Protein AF-A0A1V5GC00-F1 (afdb_monomer_lite)

Sequence (105 aa):
MQSMTAKNFFLTICFLGGTMLAAYGGWNYIWGRINFGNETLKAERLKAKGYTEYDSKELLQKIKKEKTNALIMFAAGTLLIYFVIAQISRSRNALKTYQIKNTTT

Structure (mmCIF, N/CA/C/O backbone):
data_AF-A0A1V5GC00-F1
#
_entry.id   AF-A0A1V5GC00-F1
#
loop_
_atom_site.group_PDB
_atom_site.id
_atom_site.type_symbol
_atom_site.label_atom_id
_atom_site.label_alt_id
_atom_site.label_comp_id
_atom_site.label_asym_id
_atom_site.label_entity_id
_atom_site.label_seq_id
_atom_site.pdbx_PDB_ins_code
_atom_site.Cartn_x
_atom_site.Cartn_y
_atom_site.Cartn_z
_atom_site.occupancy
_atom_site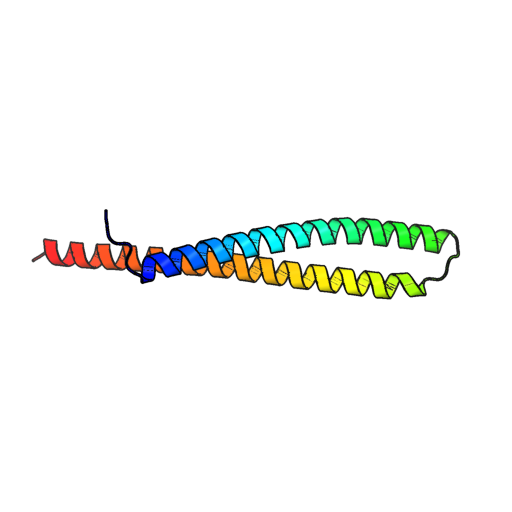.B_iso_or_equiv
_atom_site.auth_seq_id
_atom_site.auth_comp_id
_atom_site.auth_asym_id
_atom_site.auth_atom_id
_atom_site.pdbx_PDB_model_num
ATOM 1 N N . MET A 1 1 ? -7.934 13.381 31.122 1.00 43.34 1 MET A N 1
ATOM 2 C CA . MET A 1 1 ? -7.431 12.699 29.908 1.00 43.34 1 MET A CA 1
ATOM 3 C C . MET A 1 1 ? -8.244 11.426 29.729 1.00 43.34 1 MET A C 1
ATOM 5 O O . MET A 1 1 ? -8.191 10.575 30.607 1.00 43.34 1 MET A O 1
ATOM 9 N N . GLN A 1 2 ? -9.079 11.331 28.689 1.00 49.53 2 GLN A N 1
ATOM 10 C CA . GLN A 1 2 ? -9.816 10.094 28.410 1.00 49.53 2 GLN A CA 1
ATOM 11 C C . GLN A 1 2 ? -8.796 9.004 28.078 1.00 49.53 2 GLN A C 1
ATOM 13 O O . GLN A 1 2 ? -8.032 9.149 27.127 1.00 49.53 2 GLN A O 1
ATOM 18 N N . SER A 1 3 ? -8.751 7.954 28.897 1.00 51.72 3 SER A N 1
ATOM 19 C CA . SER A 1 3 ? -7.933 6.770 28.647 1.00 51.72 3 SER A CA 1
ATOM 20 C C . SER A 1 3 ? -8.275 6.230 27.259 1.00 51.72 3 SER A C 1
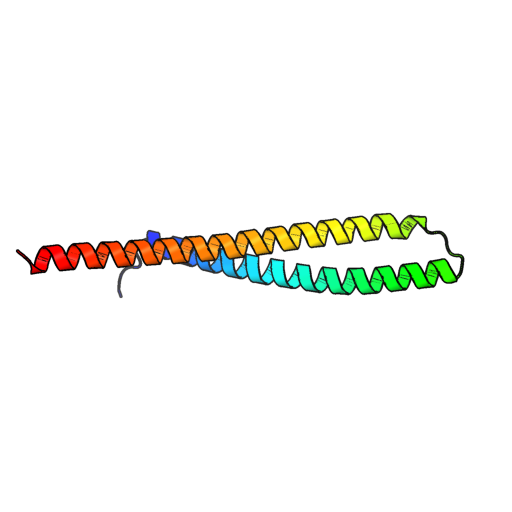ATOM 22 O O . SER A 1 3 ? -9.391 5.755 27.028 1.00 51.72 3 SER A O 1
ATOM 24 N N . MET A 1 4 ? -7.345 6.357 26.305 1.00 57.50 4 MET A N 1
ATOM 25 C CA . MET A 1 4 ? -7.451 5.632 25.046 1.00 57.50 4 MET A CA 1
ATOM 26 C C . MET A 1 4 ? -7.445 4.149 25.398 1.00 57.50 4 MET A C 1
ATOM 28 O O . MET A 1 4 ? -6.425 3.594 25.797 1.00 57.50 4 MET A O 1
ATOM 32 N N . THR A 1 5 ? -8.598 3.502 25.260 1.00 74.50 5 THR A N 1
ATOM 33 C CA . THR A 1 5 ? -8.711 2.052 25.400 1.00 74.50 5 THR A CA 1
ATOM 34 C C . THR A 1 5 ? -7.718 1.408 24.429 1.00 74.50 5 THR A C 1
ATOM 36 O O . THR A 1 5 ? -7.612 1.876 23.295 1.00 74.50 5 THR A O 1
ATOM 39 N N . ALA A 1 6 ? -7.011 0.341 24.820 1.00 78.75 6 ALA A N 1
ATOM 40 C CA . ALA A 1 6 ? -5.979 -0.299 23.985 1.00 78.75 6 ALA A CA 1
ATOM 41 C C . ALA A 1 6 ? -6.445 -0.556 22.534 1.00 78.75 6 ALA A C 1
ATOM 43 O O . ALA A 1 6 ? -5.699 -0.362 21.580 1.00 78.75 6 ALA A O 1
ATOM 44 N N . LYS A 1 7 ? -7.732 -0.877 22.351 1.00 78.31 7 LYS A N 1
ATOM 45 C CA . LYS A 1 7 ? -8.395 -1.008 21.046 1.00 78.31 7 LYS A CA 1
ATOM 46 C C . LYS A 1 7 ? -8.284 0.243 20.152 1.00 78.31 7 LYS A C 1
ATOM 48 O O . LYS A 1 7 ? -8.033 0.109 18.959 1.00 78.31 7 LYS A O 1
ATOM 53 N N . ASN A 1 8 ? -8.458 1.443 20.706 1.00 77.44 8 ASN A N 1
ATOM 54 C CA . ASN A 1 8 ? -8.355 2.710 19.972 1.00 77.44 8 ASN A CA 1
ATOM 55 C C . ASN A 1 8 ? -6.907 3.020 19.583 1.00 77.44 8 ASN A C 1
ATOM 57 O O . ASN A 1 8 ? -6.666 3.553 18.501 1.00 77.44 8 ASN A O 1
ATOM 61 N N .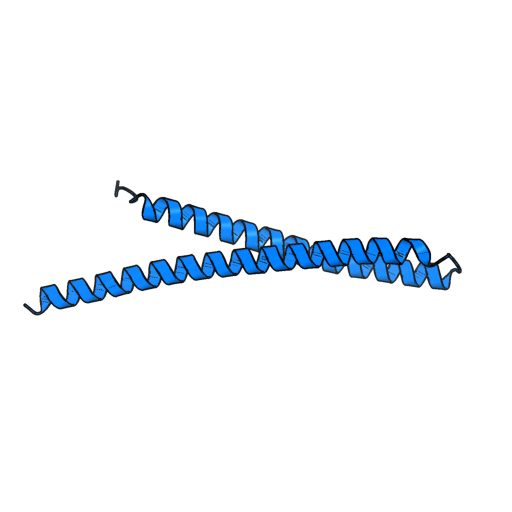 PHE A 1 9 ? -5.946 2.634 20.425 1.00 84.12 9 PHE A N 1
ATOM 62 C CA . PHE A 1 9 ? -4.526 2.733 20.103 1.00 84.12 9 PHE A CA 1
ATOM 63 C C . PHE A 1 9 ? -4.163 1.822 18.919 1.00 84.12 9 PHE A C 1
ATOM 65 O O . PHE A 1 9 ? -3.616 2.299 17.926 1.00 84.12 9 PHE A O 1
ATOM 72 N N . PHE A 1 10 ? -4.578 0.548 18.950 1.00 85.38 10 PHE A N 1
ATOM 73 C CA . PHE A 1 10 ? -4.366 -0.378 17.829 1.00 85.38 10 PHE A CA 1
ATOM 74 C C . PHE A 1 10 ? -5.050 0.087 16.537 1.00 85.38 10 PHE A C 1
ATOM 76 O O . PHE A 1 10 ? -4.425 0.068 15.482 1.00 85.38 10 PHE A O 1
ATOM 83 N N . LEU A 1 11 ? -6.298 0.566 16.605 1.00 86.25 11 LEU A N 1
ATOM 84 C CA . LEU A 1 11 ? -7.002 1.126 15.442 1.00 86.25 11 LEU A CA 1
ATOM 85 C C . LEU A 1 11 ? -6.263 2.326 14.839 1.00 86.25 11 LEU A C 1
ATOM 87 O O . LEU A 1 11 ? -6.194 2.444 13.617 1.00 86.25 11 LEU A O 1
ATOM 91 N N . THR A 1 12 ? -5.688 3.189 15.679 1.00 85.62 12 THR A N 1
ATOM 92 C CA . THR A 1 12 ? -4.913 4.355 15.232 1.00 85.62 12 THR A CA 1
ATOM 93 C C . THR A 1 12 ? -3.623 3.931 14.531 1.00 85.62 12 THR A C 1
ATOM 95 O O . THR A 1 12 ? -3.317 4.448 13.459 1.00 85.62 12 THR A O 1
ATOM 98 N N . ILE A 1 13 ? -2.905 2.943 15.077 1.00 88.75 13 ILE A N 1
ATOM 99 C CA . ILE A 1 13 ? -1.709 2.373 14.437 1.00 88.75 13 ILE A CA 1
ATOM 100 C C . ILE A 1 13 ? -2.070 1.715 13.105 1.00 88.75 13 ILE A C 1
ATOM 102 O O . ILE A 1 13 ? -1.386 1.944 12.114 1.00 88.75 13 ILE A O 1
ATOM 106 N N . CYS A 1 14 ? -3.155 0.941 13.049 1.00 88.12 14 CYS A N 1
ATOM 107 C CA . CYS A 1 14 ? -3.630 0.345 11.803 1.00 88.12 14 CYS A CA 1
ATOM 108 C C . CYS A 1 14 ? -3.973 1.421 10.767 1.00 88.12 14 CYS A C 1
ATOM 110 O O . CYS A 1 14 ? -3.566 1.312 9.616 1.00 88.12 14 CYS A O 1
ATOM 112 N N . PHE A 1 15 ? -4.664 2.490 11.164 1.00 87.56 15 PHE A N 1
ATOM 113 C CA . PHE A 1 15 ? -4.979 3.590 10.256 1.00 87.56 15 PHE A CA 1
ATOM 114 C C . PHE A 1 15 ? -3.716 4.258 9.703 1.00 87.56 15 PHE A C 1
ATOM 116 O O . PHE A 1 15 ? -3.600 4.420 8.491 1.00 87.56 15 PHE A O 1
ATOM 123 N N . LEU A 1 16 ? -2.755 4.584 10.575 1.00 90.06 16 LEU A N 1
ATOM 124 C CA . LEU A 1 16 ? -1.467 5.171 10.195 1.00 90.06 16 LEU A CA 1
ATOM 125 C C . LEU A 1 16 ? -0.646 4.238 9.297 1.00 90.06 16 LEU A C 1
ATOM 127 O O . LEU A 1 16 ? -0.103 4.667 8.284 1.00 90.06 16 LEU A O 1
ATOM 131 N N . GLY A 1 17 ? -0.586 2.948 9.625 1.00 89.12 17 GLY A N 1
ATOM 132 C CA . GLY A 1 17 ? 0.090 1.951 8.800 1.00 89.12 17 GLY A CA 1
ATOM 133 C C . GLY A 1 17 ? -0.558 1.820 7.422 1.00 89.12 17 GLY A C 1
ATOM 134 O O . GLY A 1 17 ? 0.140 1.771 6.413 1.00 89.12 17 GLY A O 1
ATOM 135 N N . GLY A 1 18 ? -1.893 1.839 7.363 1.00 90.50 18 GLY A N 1
ATOM 136 C CA . GLY A 1 18 ? -2.656 1.816 6.118 1.00 90.50 18 GLY A CA 1
ATOM 137 C C . GLY A 1 18 ? -2.416 3.052 5.248 1.00 90.50 18 GLY A C 1
ATOM 138 O O . GLY A 1 18 ? -2.174 2.910 4.049 1.00 90.50 18 GLY A O 1
ATOM 139 N N . THR A 1 19 ? -2.421 4.257 5.831 1.00 90.00 19 THR A N 1
ATOM 140 C CA . THR A 1 19 ? -2.137 5.505 5.098 1.00 90.00 19 THR A CA 1
ATOM 141 C C . THR A 1 19 ? -0.700 5.568 4.606 1.00 90.00 19 THR A C 1
ATOM 143 O O . THR A 1 19 ? -0.488 5.953 3.458 1.00 90.00 19 THR A O 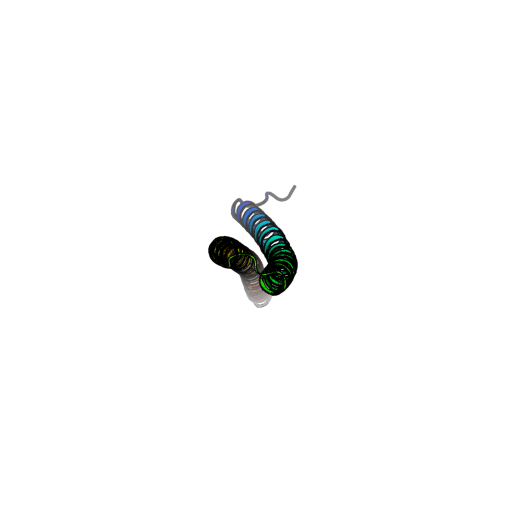1
ATOM 146 N N . MET A 1 20 ? 0.277 5.129 5.405 1.00 92.38 20 MET A N 1
ATOM 147 C CA . MET A 1 20 ? 1.672 5.041 4.965 1.00 92.38 20 MET A CA 1
ATOM 148 C C . MET A 1 20 ? 1.849 4.024 3.833 1.00 92.38 20 MET A C 1
ATOM 150 O O . MET A 1 20 ? 2.494 4.350 2.837 1.00 92.38 20 MET A O 1
ATOM 154 N N . LEU A 1 21 ? 1.239 2.833 3.925 1.00 89.81 21 LEU A N 1
ATOM 155 C CA . LEU A 1 21 ? 1.281 1.837 2.843 1.00 89.81 21 LEU A CA 1
ATOM 156 C C . LEU A 1 21 ? 0.636 2.365 1.559 1.00 89.81 21 LEU A C 1
ATOM 158 O O . LEU A 1 21 ? 1.189 2.186 0.475 1.00 89.81 21 LEU A O 1
ATOM 162 N N . ALA A 1 22 ? -0.522 3.019 1.676 1.00 91.19 22 ALA A N 1
ATOM 163 C CA . ALA A 1 22 ? -1.222 3.593 0.538 1.00 91.19 22 ALA A CA 1
ATOM 164 C C . ALA A 1 22 ? -0.399 4.721 -0.100 1.00 91.19 22 ALA A C 1
ATOM 166 O O . ALA A 1 22 ? -0.181 4.716 -1.307 1.00 91.19 22 ALA A O 1
ATOM 167 N N . ALA A 1 23 ? 0.131 5.655 0.690 1.00 89.00 23 ALA A N 1
ATOM 168 C CA . ALA A 1 23 ? 0.957 6.741 0.171 1.00 89.00 23 ALA A CA 1
ATOM 169 C C . ALA A 1 23 ? 2.230 6.211 -0.508 1.00 89.00 23 ALA A C 1
ATOM 171 O O . ALA A 1 23 ? 2.526 6.581 -1.644 1.00 89.00 23 ALA A O 1
ATOM 172 N N . TYR A 1 24 ? 2.945 5.292 0.147 1.00 89.88 24 TYR A N 1
ATOM 173 C CA . TYR A 1 24 ? 4.180 4.716 -0.377 1.00 89.88 24 TYR A CA 1
ATOM 174 C C . TYR A 1 24 ? 3.937 3.857 -1.624 1.00 89.88 24 TYR A C 1
ATOM 176 O O . TYR A 1 24 ? 4.622 4.017 -2.634 1.00 89.88 24 TYR A O 1
ATOM 184 N N . GLY A 1 25 ? 2.938 2.972 -1.593 1.00 87.81 25 GLY A N 1
ATOM 185 C CA . GLY A 1 25 ? 2.565 2.145 -2.740 1.00 87.81 25 GLY A CA 1
ATOM 186 C C . GLY A 1 25 ? 2.089 2.985 -3.926 1.00 87.81 25 GLY A C 1
ATOM 187 O O . GLY A 1 25 ? 2.521 2.765 -5.056 1.00 87.81 25 GLY A O 1
ATOM 188 N N . GLY A 1 26 ? 1.265 4.005 -3.673 1.00 87.06 26 GLY A N 1
ATOM 189 C CA . GLY A 1 26 ? 0.770 4.920 -4.701 1.00 87.06 26 GLY A CA 1
ATOM 190 C C . GLY A 1 26 ? 1.888 5.739 -5.348 1.00 87.06 26 GLY A C 1
ATOM 191 O O . GLY A 1 26 ? 1.966 5.809 -6.577 1.00 87.06 26 GLY A O 1
ATOM 192 N N . TRP A 1 27 ? 2.792 6.298 -4.539 1.00 88.69 27 TRP A N 1
ATOM 193 C CA . TRP A 1 27 ? 3.949 7.048 -5.029 1.00 88.69 27 TRP A CA 1
ATOM 194 C C . TRP A 1 27 ? 4.855 6.184 -5.911 1.00 88.69 27 TRP A C 1
ATOM 196 O O . TRP A 1 27 ? 5.130 6.545 -7.056 1.00 88.69 27 TRP A O 1
ATOM 206 N N . ASN A 1 28 ? 5.250 5.002 -5.427 1.00 86.69 28 ASN A N 1
ATOM 207 C CA . ASN A 1 28 ? 6.108 4.089 -6.186 1.00 86.69 28 ASN A CA 1
ATOM 208 C C . ASN A 1 28 ? 5.428 3.556 -7.450 1.00 86.69 28 ASN A C 1
ATOM 210 O O . ASN A 1 28 ? 6.087 3.364 -8.470 1.00 86.69 28 ASN A O 1
ATOM 214 N N . TYR A 1 29 ? 4.107 3.369 -7.431 1.00 85.25 29 TYR A N 1
ATOM 215 C CA . TYR A 1 29 ? 3.359 2.977 -8.621 1.00 85.25 29 TYR A CA 1
ATOM 216 C C . TYR A 1 29 ? 3.393 4.062 -9.708 1.00 85.25 29 TYR A C 1
ATOM 218 O O . TYR A 1 29 ? 3.604 3.755 -10.884 1.00 85.25 29 TYR A O 1
ATOM 226 N N . ILE A 1 30 ? 3.198 5.333 -9.333 1.00 86.00 30 ILE A N 1
ATOM 227 C CA . ILE A 1 30 ? 3.264 6.469 -10.265 1.00 86.00 30 ILE A CA 1
ATOM 228 C C . ILE A 1 30 ? 4.686 6.628 -10.799 1.00 86.00 30 ILE A C 1
ATOM 230 O O . ILE A 1 30 ? 4.876 6.700 -12.014 1.00 86.00 30 ILE A O 1
ATOM 234 N N . TRP A 1 31 ? 5.676 6.618 -9.909 1.00 82.31 31 TRP A N 1
ATOM 235 C CA . TRP A 1 31 ? 7.080 6.770 -10.272 1.00 82.31 31 TRP A CA 1
ATOM 236 C C . TRP A 1 31 ? 7.562 5.634 -11.185 1.00 82.31 31 TRP A C 1
ATOM 238 O O . TRP A 1 31 ? 8.136 5.884 -12.245 1.00 82.31 31 TRP A O 1
ATOM 248 N N . GLY A 1 32 ? 7.206 4.388 -10.862 1.00 78.12 32 GLY A N 1
ATOM 249 C CA . GLY A 1 32 ? 7.470 3.226 -11.707 1.00 78.12 32 GLY A CA 1
ATOM 250 C C . GLY A 1 32 ? 6.800 3.319 -13.081 1.00 78.12 32 GLY A C 1
ATOM 251 O O . GLY A 1 32 ? 7.375 2.879 -14.073 1.00 78.12 32 GLY A O 1
ATOM 252 N N . ARG A 1 33 ? 5.618 3.946 -13.189 1.00 78.12 33 ARG A N 1
ATOM 253 C CA . ARG A 1 33 ? 4.965 4.203 -14.486 1.00 78.12 33 ARG A CA 1
ATOM 254 C C . ARG A 1 33 ? 5.742 5.202 -15.343 1.00 78.12 33 ARG A C 1
ATOM 256 O O . ARG A 1 33 ? 5.877 4.976 -16.543 1.00 78.12 33 ARG A O 1
ATOM 263 N N . ILE A 1 34 ? 6.225 6.285 -14.735 1.00 80.62 34 ILE A N 1
ATOM 264 C CA . ILE A 1 34 ? 6.998 7.330 -15.421 1.00 80.62 34 ILE A CA 1
ATOM 265 C C . ILE A 1 34 ? 8.321 6.747 -15.924 1.00 80.62 34 ILE A C 1
ATOM 267 O O . ILE A 1 34 ? 8.658 6.898 -17.097 1.00 80.62 34 ILE A O 1
ATOM 271 N N . ASN A 1 35 ? 9.029 6.003 -15.071 1.00 77.94 35 ASN A N 1
ATOM 272 C CA . ASN A 1 35 ? 10.287 5.368 -15.453 1.00 77.94 35 ASN A CA 1
ATOM 273 C C . ASN A 1 35 ? 10.095 4.292 -16.517 1.00 77.94 35 ASN A C 1
ATOM 275 O O . ASN A 1 35 ? 10.859 4.261 -17.473 1.00 77.94 35 ASN A O 1
ATOM 279 N N . PHE A 1 36 ? 9.047 3.468 -16.424 1.00 75.06 36 PHE A N 1
ATOM 280 C CA . PHE A 1 36 ? 8.735 2.497 -17.474 1.00 75.06 36 PHE A CA 1
ATOM 281 C C . PHE A 1 36 ? 8.502 3.179 -18.833 1.00 75.06 36 PHE A C 1
ATOM 283 O O . PHE A 1 36 ? 8.999 2.703 -19.850 1.00 75.06 36 PHE A O 1
ATOM 290 N N . GLY A 1 37 ? 7.793 4.313 -18.861 1.00 72.62 37 GLY A N 1
ATOM 291 C CA . GLY A 1 37 ? 7.601 5.110 -20.079 1.00 72.62 37 GLY A CA 1
ATOM 292 C C . GLY A 1 37 ? 8.912 5.669 -20.645 1.00 72.62 37 GLY A C 1
ATOM 293 O O . GLY A 1 37 ? 9.169 5.580 -21.841 1.00 72.62 37 GLY A O 1
ATOM 294 N N . ASN A 1 38 ? 9.786 6.188 -19.782 1.00 77.06 38 ASN A N 1
ATOM 295 C CA . ASN A 1 38 ? 11.087 6.712 -20.202 1.00 77.06 38 ASN A CA 1
ATOM 296 C C . ASN A 1 38 ? 12.036 5.611 -20.701 1.00 77.06 38 ASN A C 1
ATOM 298 O O . ASN A 1 38 ? 12.737 5.804 -21.693 1.00 77.06 38 ASN A O 1
ATOM 302 N N . GLU A 1 39 ? 12.054 4.456 -20.038 1.00 70.56 39 GLU A N 1
ATOM 303 C CA . GLU A 1 39 ? 12.888 3.304 -20.401 1.00 70.56 39 GLU A CA 1
ATOM 304 C C . GLU A 1 39 ? 12.401 2.635 -21.696 1.00 70.56 39 GLU A C 1
ATOM 306 O O . GLU A 1 39 ? 13.217 2.285 -22.546 1.00 70.56 39 GLU A O 1
ATOM 311 N N . THR A 1 40 ? 11.085 2.538 -21.915 1.00 70.69 40 THR A N 1
ATOM 312 C CA . THR A 1 40 ? 10.524 2.052 -23.192 1.00 70.69 40 THR A CA 1
ATOM 313 C C . THR A 1 40 ? 10.865 2.983 -24.356 1.00 70.69 40 THR A C 1
ATOM 315 O O . THR A 1 40 ? 11.355 2.513 -25.381 1.00 70.69 40 THR A O 1
ATOM 318 N N . LEU A 1 41 ? 10.736 4.301 -24.176 1.00 75.12 41 LEU A N 1
ATOM 319 C CA . LEU A 1 41 ? 11.162 5.290 -25.174 1.00 75.12 41 LEU A CA 1
ATOM 320 C C . LEU A 1 41 ? 12.668 5.221 -25.473 1.00 75.12 41 LEU A C 1
ATOM 322 O O . LEU A 1 41 ? 13.084 5.366 -26.625 1.00 75.12 41 LEU A O 1
ATOM 326 N N . LYS A 1 42 ? 13.510 5.000 -24.456 1.00 72.81 42 LYS A N 1
ATOM 327 C CA . LYS A 1 42 ? 14.952 4.781 -24.657 1.00 72.81 42 LYS A CA 1
ATOM 328 C C . LYS A 1 42 ? 15.221 3.491 -25.433 1.00 72.81 42 LYS A C 1
ATOM 330 O O . LYS A 1 42 ? 16.038 3.515 -26.351 1.00 72.81 42 LYS A O 1
ATOM 335 N N . ALA A 1 43 ? 14.533 2.399 -25.104 1.00 67.19 43 ALA A N 1
ATOM 336 C CA . ALA A 1 43 ? 14.681 1.118 -25.789 1.00 67.19 43 ALA A CA 1
ATOM 337 C C . ALA A 1 43 ? 14.275 1.209 -27.271 1.00 67.19 43 ALA A C 1
ATOM 339 O O . ALA A 1 43 ? 15.017 0.745 -28.135 1.00 67.19 43 ALA A O 1
ATOM 340 N N . GLU A 1 44 ? 13.165 1.883 -27.591 1.00 71.69 44 GLU A N 1
ATOM 341 C CA . GLU A 1 44 ? 12.748 2.138 -28.978 1.00 71.69 44 GLU A CA 1
ATOM 342 C C . GLU A 1 44 ? 13.785 2.965 -29.749 1.00 71.69 44 GLU A C 1
ATOM 344 O O . GLU A 1 44 ? 14.144 2.622 -30.878 1.00 71.69 44 GLU A O 1
ATOM 349 N N . ARG A 1 45 ? 14.345 4.012 -29.125 1.00 73.06 45 ARG A N 1
ATOM 350 C CA . ARG A 1 45 ? 15.411 4.829 -29.731 1.00 73.06 45 ARG A CA 1
ATOM 351 C C . ARG A 1 45 ? 16.700 4.045 -29.978 1.00 73.06 45 ARG A C 1
ATOM 353 O O . ARG A 1 45 ? 17.380 4.309 -30.966 1.00 73.06 45 ARG A O 1
ATOM 360 N N . LEU A 1 46 ? 17.063 3.117 -29.094 1.00 70.06 46 LEU A N 1
ATOM 361 C CA . LEU A 1 46 ? 18.254 2.274 -29.250 1.00 70.06 46 LEU A CA 1
ATOM 362 C C . LEU A 1 46 ? 18.053 1.197 -30.323 1.00 70.06 46 LEU A C 1
ATOM 364 O O . LEU A 1 46 ? 18.963 0.959 -31.118 1.00 70.06 46 LEU A O 1
ATOM 368 N N . LYS A 1 47 ? 16.846 0.626 -30.414 1.00 69.06 47 LYS A N 1
ATOM 369 C CA . LYS A 1 47 ? 16.460 -0.320 -31.470 1.00 69.06 47 LYS A CA 1
ATOM 370 C C . LYS A 1 47 ? 16.486 0.341 -32.852 1.00 69.06 47 LYS A C 1
ATOM 372 O O . LYS A 1 47 ? 17.025 -0.234 -33.791 1.00 69.06 47 LYS A O 1
ATOM 377 N N . ALA A 1 48 ? 16.018 1.588 -32.958 1.00 69.19 48 ALA A N 1
ATOM 378 C CA . ALA A 1 48 ? 16.125 2.390 -34.181 1.00 69.19 48 ALA A CA 1
ATOM 379 C C . ALA A 1 48 ? 17.581 2.698 -34.595 1.00 69.19 48 ALA A C 1
ATOM 381 O O . ALA A 1 48 ? 17.838 2.998 -35.756 1.00 69.19 48 ALA A O 1
ATOM 382 N N . LYS A 1 49 ? 18.537 2.612 -33.659 1.00 71.94 49 LYS A N 1
ATOM 383 C CA . LYS A 1 49 ? 19.978 2.812 -33.892 1.00 71.94 49 LYS A CA 1
ATOM 384 C C . LYS A 1 49 ? 20.763 1.506 -34.095 1.00 71.94 49 LYS A C 1
ATOM 386 O O . LYS A 1 49 ? 21.984 1.562 -34.192 1.00 71.94 49 LYS A O 1
ATOM 391 N N . GLY A 1 50 ? 20.092 0.351 -34.161 1.00 63.31 50 GLY A N 1
ATOM 392 C CA . GLY A 1 50 ? 20.718 -0.942 -34.470 1.00 63.31 50 GLY A CA 1
ATOM 393 C C . GLY A 1 50 ? 21.389 -1.666 -33.294 1.00 63.31 50 GLY A C 1
ATOM 394 O O . GLY A 1 50 ? 22.092 -2.646 -33.523 1.00 63.31 50 GLY A O 1
ATOM 395 N N . TYR A 1 51 ? 21.182 -1.227 -32.046 1.00 60.75 51 TYR A N 1
ATOM 396 C CA . TYR A 1 51 ? 21.725 -1.906 -30.859 1.00 60.75 51 TYR A CA 1
ATOM 397 C C . TYR A 1 51 ? 20.846 -3.091 -30.414 1.00 60.75 51 TYR A C 1
ATOM 399 O O . TYR A 1 51 ? 19.621 -3.066 -30.552 1.00 60.75 51 TYR A O 1
ATOM 407 N N . THR A 1 52 ? 21.476 -4.141 -29.875 1.00 59.94 52 THR A N 1
ATOM 408 C CA . THR A 1 52 ? 20.842 -5.428 -29.536 1.00 59.94 52 THR A CA 1
ATOM 409 C C . THR A 1 52 ? 19.825 -5.338 -28.392 1.00 59.94 52 THR A C 1
ATOM 411 O O . THR A 1 52 ? 20.090 -4.796 -27.325 1.00 59.94 52 THR A O 1
ATOM 414 N N . GLU A 1 53 ? 18.664 -5.956 -28.615 1.00 57.97 53 GLU A N 1
ATOM 415 C CA . GLU A 1 53 ? 17.410 -5.865 -27.846 1.00 57.97 53 GLU A CA 1
ATOM 416 C C . GLU A 1 53 ? 17.411 -6.582 -26.471 1.00 57.97 53 GLU A C 1
ATOM 418 O O . GLU A 1 53 ? 16.445 -6.472 -25.712 1.00 57.97 53 GLU A O 1
ATOM 423 N N . TYR A 1 54 ? 18.473 -7.320 -26.129 1.00 54.50 54 TYR A N 1
ATOM 424 C CA . TYR A 1 54 ? 18.424 -8.388 -25.118 1.00 54.50 54 TYR A CA 1
ATOM 425 C C . TYR A 1 54 ? 18.423 -7.906 -23.650 1.00 54.50 54 TYR A C 1
ATOM 427 O O . TYR A 1 54 ? 17.644 -8.428 -22.857 1.00 54.50 54 TYR A O 1
ATOM 435 N N . ASP A 1 55 ? 19.165 -6.849 -23.295 1.00 59.69 55 ASP A N 1
ATOM 436 C CA . ASP A 1 55 ? 19.183 -6.300 -21.917 1.00 59.69 55 ASP A CA 1
ATOM 437 C C . ASP A 1 55 ? 17.904 -5.526 -21.545 1.00 59.69 55 ASP A C 1
ATOM 439 O O . ASP A 1 55 ? 17.515 -5.423 -20.379 1.00 59.69 55 ASP A O 1
ATOM 443 N N . SER A 1 56 ? 17.192 -4.997 -22.546 1.00 57.97 56 SER A N 1
ATOM 444 C CA . SER A 1 56 ? 16.009 -4.155 -22.322 1.00 57.97 56 SER A CA 1
ATOM 445 C C . SER A 1 56 ? 14.822 -4.929 -21.733 1.00 57.97 56 SER A C 1
ATOM 447 O O . SER A 1 56 ? 14.049 -4.389 -20.941 1.00 57.97 56 SER A O 1
ATOM 449 N N . LYS A 1 57 ? 14.677 -6.217 -22.071 1.00 66.31 57 LYS A N 1
ATOM 450 C CA . LYS A 1 57 ? 13.529 -7.040 -21.654 1.00 66.31 57 LYS A CA 1
ATOM 451 C C . LYS A 1 57 ? 13.599 -7.446 -20.183 1.00 66.31 57 LYS A C 1
ATOM 453 O O . LYS A 1 57 ? 12.560 -7.483 -19.520 1.00 66.31 57 LYS A O 1
ATOM 458 N N . GLU A 1 58 ? 14.796 -7.707 -19.661 1.00 67.75 58 GLU A N 1
ATOM 459 C CA . GLU A 1 58 ? 14.980 -8.073 -18.253 1.00 67.75 58 GLU A CA 1
ATOM 460 C C . GLU A 1 58 ? 14.736 -6.867 -17.329 1.00 67.75 58 GLU A C 1
ATOM 462 O O . GLU A 1 58 ? 14.021 -6.974 -16.328 1.00 67.75 58 GLU A O 1
ATOM 467 N N . LEU A 1 59 ? 15.237 -5.687 -17.713 1.00 66.25 59 LEU A N 1
ATOM 468 C CA . LEU A 1 59 ? 14.975 -4.425 -17.012 1.00 66.25 59 LEU A CA 1
ATOM 469 C C . LEU A 1 59 ? 13.480 -4.080 -16.999 1.00 66.25 59 LEU A C 1
ATOM 471 O O . LEU A 1 59 ? 12.919 -3.772 -15.945 1.00 66.25 59 LEU A O 1
ATOM 475 N N . LEU A 1 60 ? 12.795 -4.219 -18.139 1.00 70.69 60 LEU A N 1
ATOM 476 C CA . LEU A 1 60 ? 11.351 -3.986 -18.226 1.00 70.69 60 LEU A CA 1
ATOM 477 C C . LEU A 1 60 ? 10.544 -4.961 -17.355 1.00 70.69 60 LEU A C 1
ATOM 479 O O . LEU A 1 60 ? 9.542 -4.559 -16.758 1.00 70.69 60 LEU A O 1
ATOM 483 N N . GLN A 1 61 ? 10.971 -6.223 -17.230 1.00 76.94 61 GLN A N 1
ATOM 484 C CA . GLN A 1 61 ? 10.340 -7.177 -16.312 1.00 76.94 61 GLN A CA 1
ATOM 485 C C . GLN A 1 61 ? 10.530 -6.790 -14.842 1.00 76.94 61 GLN A C 1
ATOM 487 O O . GLN A 1 61 ? 9.558 -6.856 -14.082 1.00 76.94 61 GLN A O 1
ATOM 492 N N . LYS A 1 62 ? 11.731 -6.352 -14.437 1.00 75.19 62 LYS A N 1
ATOM 493 C CA . LYS A 1 62 ? 11.990 -5.879 -13.064 1.00 75.19 62 LYS A CA 1
ATOM 494 C C . LYS A 1 62 ? 11.106 -4.680 -12.723 1.00 75.19 62 LYS A C 1
ATOM 496 O O . LYS A 1 62 ? 10.376 -4.735 -11.735 1.00 75.19 62 LYS A O 1
ATOM 501 N N . ILE A 1 63 ? 11.038 -3.682 -13.607 1.00 73.31 63 ILE A N 1
ATOM 502 C CA . ILE A 1 63 ? 10.176 -2.501 -13.423 1.00 73.31 63 ILE A CA 1
ATOM 503 C C . ILE A 1 63 ? 8.691 -2.902 -13.361 1.00 73.31 63 ILE A C 1
ATOM 505 O O . ILE A 1 63 ? 7.930 -2.388 -12.540 1.00 73.31 63 ILE A O 1
ATOM 509 N N . LYS A 1 64 ? 8.249 -3.861 -14.188 1.00 79.44 64 LYS A N 1
ATOM 510 C CA . LYS A 1 64 ? 6.865 -4.366 -14.155 1.00 79.44 64 LYS A CA 1
ATOM 511 C C . LYS A 1 64 ? 6.540 -5.066 -12.830 1.00 79.44 64 LYS A C 1
ATOM 513 O O . LYS A 1 64 ? 5.437 -4.890 -12.303 1.00 79.44 64 LYS A O 1
ATOM 518 N N . LYS A 1 65 ? 7.483 -5.833 -12.276 1.00 82.00 65 LYS A N 1
ATOM 519 C CA . LYS A 1 65 ? 7.339 -6.495 -10.972 1.00 82.00 65 LYS A CA 1
ATOM 520 C C . LYS A 1 65 ? 7.288 -5.475 -9.835 1.00 82.00 65 LYS A C 1
ATOM 522 O O . LYS A 1 65 ? 6.378 -5.543 -9.015 1.00 82.00 65 LYS A O 1
ATOM 527 N N . GLU A 1 66 ? 8.181 -4.490 -9.830 1.00 79.75 66 GLU A N 1
ATOM 528 C CA . GLU A 1 66 ? 8.186 -3.407 -8.837 1.00 79.75 66 GLU A CA 1
ATOM 529 C C . GLU A 1 66 ? 6.892 -2.590 -8.874 1.00 79.75 66 GLU A C 1
ATOM 531 O O . GLU A 1 66 ? 6.274 -2.359 -7.836 1.00 79.75 66 GLU A O 1
ATOM 536 N N . LYS A 1 67 ? 6.404 -2.254 -10.073 1.00 82.25 67 LYS A N 1
ATOM 537 C CA . LYS A 1 67 ? 5.104 -1.600 -10.263 1.00 82.25 67 LYS A CA 1
ATOM 538 C C . LYS A 1 67 ? 3.951 -2.436 -9.698 1.00 82.25 67 LYS A C 1
ATOM 540 O O . LYS A 1 67 ? 3.042 -1.887 -9.081 1.00 82.25 67 LYS A O 1
ATOM 545 N N . THR A 1 68 ? 3.971 -3.752 -9.908 1.00 86.00 68 THR A N 1
ATOM 546 C CA . THR A 1 68 ? 2.929 -4.657 -9.393 1.00 86.00 68 THR A CA 1
ATOM 547 C C . THR A 1 68 ? 2.972 -4.729 -7.867 1.00 86.00 68 THR A C 1
ATOM 549 O O . THR A 1 68 ? 1.936 -4.597 -7.222 1.00 86.00 68 THR A O 1
ATOM 552 N N . ASN A 1 69 ? 4.163 -4.838 -7.278 1.00 86.88 69 ASN A N 1
ATOM 553 C CA . ASN A 1 69 ? 4.340 -4.823 -5.827 1.00 86.88 69 ASN A CA 1
ATOM 554 C C . ASN A 1 69 ? 3.868 -3.496 -5.210 1.00 86.88 69 ASN A C 1
ATOM 556 O O . ASN A 1 69 ? 3.167 -3.506 -4.200 1.00 86.88 69 ASN A O 1
ATOM 560 N N . ALA A 1 70 ? 4.181 -2.364 -5.846 1.00 86.06 70 ALA A N 1
ATOM 561 C CA . ALA A 1 70 ? 3.721 -1.046 -5.416 1.00 86.06 70 ALA A CA 1
ATOM 562 C C . ALA A 1 70 ? 2.188 -0.919 -5.476 1.00 86.06 70 ALA A C 1
ATOM 564 O O . ALA A 1 70 ? 1.571 -0.388 -4.552 1.00 86.06 70 ALA A O 1
ATOM 565 N N . LEU A 1 71 ? 1.556 -1.474 -6.517 1.00 88.56 71 LEU A N 1
ATOM 566 C CA . LEU A 1 71 ? 0.096 -1.519 -6.633 1.00 88.56 71 LEU A CA 1
ATOM 567 C C . LEU A 1 71 ? -0.541 -2.382 -5.534 1.00 88.56 71 LEU A C 1
ATOM 569 O O . LEU A 1 71 ? -1.556 -1.990 -4.962 1.00 88.56 71 LEU A O 1
ATOM 573 N N . ILE A 1 72 ? 0.060 -3.530 -5.209 1.00 90.81 72 ILE A N 1
ATOM 574 C CA . ILE A 1 72 ? -0.406 -4.391 -4.114 1.00 90.81 72 ILE A CA 1
ATOM 575 C C . ILE A 1 72 ? -0.289 -3.657 -2.775 1.00 90.81 72 ILE A C 1
ATOM 577 O O . ILE A 1 72 ? -1.236 -3.678 -1.994 1.00 90.81 72 ILE A O 1
ATOM 581 N N . MET A 1 73 ? 0.820 -2.954 -2.519 1.00 88.38 73 MET A N 1
ATOM 582 C CA . MET A 1 73 ? 0.983 -2.136 -1.309 1.00 88.38 73 MET A CA 1
ATOM 583 C C . MET A 1 73 ? -0.063 -1.018 -1.224 1.00 88.38 73 MET A C 1
ATOM 585 O O . MET A 1 73 ? -0.638 -0.793 -0.160 1.00 88.38 73 MET A O 1
ATOM 589 N N . PHE A 1 74 ? -0.368 -0.364 -2.349 1.00 90.50 74 PHE A N 1
ATOM 590 C CA . PHE A 1 74 ? -1.430 0.638 -2.423 1.00 90.50 74 PHE A CA 1
ATOM 591 C C . PHE A 1 74 ? -2.806 0.044 -2.081 1.00 90.50 74 PHE A C 1
ATOM 593 O O . PHE A 1 74 ? -3.540 0.582 -1.247 1.00 90.50 74 PHE A O 1
ATOM 600 N N . ALA A 1 75 ? -3.147 -1.093 -2.691 1.00 91.31 75 ALA A N 1
ATOM 601 C CA . ALA A 1 75 ? -4.408 -1.789 -2.452 1.00 91.31 75 ALA A CA 1
ATOM 602 C C . ALA A 1 75 ? -4.525 -2.280 -0.998 1.00 91.31 75 ALA A C 1
ATOM 604 O O . ALA A 1 75 ? -5.554 -2.090 -0.355 1.00 91.31 75 ALA A O 1
ATOM 605 N N . ALA A 1 76 ? -3.452 -2.849 -0.446 1.00 90.50 76 ALA A N 1
ATOM 606 C CA . ALA A 1 76 ? -3.409 -3.287 0.943 1.00 90.50 76 ALA A CA 1
ATOM 607 C C . ALA A 1 76 ? -3.601 -2.109 1.910 1.00 90.50 76 ALA A C 1
ATOM 609 O O . ALA A 1 76 ? -4.423 -2.196 2.820 1.00 90.50 76 ALA A O 1
ATOM 610 N N . GLY A 1 77 ? -2.911 -0.986 1.682 1.00 89.06 77 GLY A N 1
ATOM 611 C CA . GLY A 1 77 ? -3.060 0.221 2.496 1.00 89.06 77 GLY A CA 1
ATOM 612 C C . GLY A 1 77 ? -4.480 0.787 2.468 1.00 89.06 77 GLY A C 1
ATOM 613 O O . GLY A 1 77 ? -5.067 1.049 3.517 1.00 89.06 77 GLY A O 1
ATOM 614 N N . THR A 1 78 ? -5.075 0.908 1.279 1.00 91.56 78 THR A N 1
ATOM 615 C CA . THR A 1 78 ? -6.448 1.422 1.110 1.00 91.56 78 THR A CA 1
ATOM 616 C C . THR A 1 78 ? -7.508 0.512 1.735 1.00 91.56 78 THR A C 1
ATOM 618 O O . THR A 1 78 ? -8.419 1.009 2.400 1.00 91.56 78 THR A O 1
ATOM 621 N N . LEU A 1 79 ? -7.368 -0.812 1.611 1.00 92.75 79 LEU A N 1
ATOM 622 C CA . LEU A 1 79 ? -8.250 -1.777 2.277 1.00 92.75 79 LEU A CA 1
ATOM 623 C C . LEU A 1 79 ? -8.167 -1.678 3.803 1.00 92.75 79 LEU A C 1
ATOM 625 O O . LEU A 1 79 ? -9.191 -1.740 4.485 1.00 92.75 79 LEU A O 1
ATOM 629 N N . LEU A 1 80 ? -6.964 -1.491 4.344 1.00 90.06 80 LEU A N 1
ATOM 630 C CA . LEU A 1 80 ? -6.739 -1.393 5.784 1.00 90.06 80 LEU A CA 1
ATOM 631 C C . LEU A 1 80 ? -7.357 -0.108 6.358 1.00 90.06 80 LEU A C 1
ATOM 633 O O . LEU A 1 80 ? -8.033 -0.155 7.387 1.00 90.06 80 LEU A O 1
ATOM 637 N N . ILE A 1 81 ? -7.237 1.014 5.638 1.00 91.00 81 ILE A N 1
ATOM 638 C CA . ILE A 1 81 ? -7.941 2.271 5.948 1.00 91.00 81 ILE A CA 1
ATOM 639 C C . ILE A 1 81 ? -9.458 2.053 5.950 1.00 91.00 81 ILE A C 1
ATOM 641 O O . ILE A 1 81 ? -10.138 2.424 6.910 1.00 91.00 81 ILE A O 1
ATOM 645 N N . TYR A 1 82 ? -9.996 1.428 4.898 1.00 91.50 82 TYR A N 1
ATOM 646 C CA . TYR A 1 82 ? -11.432 1.176 4.779 1.00 91.50 82 TYR A CA 1
ATOM 647 C C . TYR A 1 82 ? -11.955 0.307 5.927 1.00 91.50 82 TYR A C 1
ATOM 649 O O . TYR A 1 82 ? -12.983 0.621 6.529 1.00 91.50 82 TYR A O 1
ATOM 657 N N . PHE A 1 83 ? -11.221 -0.749 6.286 1.00 89.88 83 PHE A N 1
ATOM 658 C CA . PHE A 1 83 ? -11.565 -1.616 7.407 1.00 89.88 83 PHE A CA 1
ATOM 659 C C . PHE A 1 83 ? -11.626 -0.842 8.730 1.00 89.88 83 PHE A C 1
ATOM 661 O O . PHE A 1 83 ? -12.596 -0.983 9.475 1.00 89.88 83 PHE A O 1
ATOM 668 N N . VAL A 1 84 ? -10.641 0.019 9.008 1.00 88.25 84 VAL A N 1
ATOM 669 C CA . VAL A 1 84 ? -10.638 0.853 10.219 1.00 88.25 84 VAL A CA 1
ATOM 670 C C . VAL A 1 84 ? -11.849 1.791 10.252 1.00 88.25 84 VAL A C 1
ATOM 672 O O . VAL A 1 84 ? -12.548 1.851 11.266 1.00 88.25 84 VAL A O 1
ATOM 675 N N . ILE A 1 85 ? -12.159 2.468 9.142 1.00 87.50 85 ILE A N 1
ATOM 676 C CA . ILE A 1 85 ? -13.331 3.355 9.048 1.00 87.50 85 ILE A CA 1
ATOM 677 C C . ILE A 1 85 ? -14.629 2.566 9.271 1.00 87.50 85 ILE A C 1
ATOM 679 O O . ILE A 1 85 ? -15.500 3.003 10.029 1.00 87.50 85 ILE A O 1
ATOM 683 N N . ALA A 1 86 ? -14.752 1.381 8.669 1.00 88.50 86 ALA A N 1
ATOM 684 C CA . ALA A 1 86 ? -15.914 0.516 8.836 1.00 88.50 86 ALA A CA 1
ATOM 685 C C . ALA A 1 86 ? -16.096 0.064 10.297 1.00 88.50 86 ALA A C 1
ATOM 687 O O . ALA A 1 86 ? -17.218 0.072 10.809 1.00 88.50 86 ALA A O 1
ATOM 688 N N . GLN A 1 87 ? -15.008 -0.275 10.995 1.00 85.75 87 GLN A N 1
ATOM 689 C CA . GLN A 1 87 ? -15.039 -0.640 12.416 1.00 85.75 87 GLN A CA 1
ATOM 690 C C . GLN A 1 87 ? -15.477 0.533 13.300 1.00 85.75 87 GLN A C 1
ATOM 692 O O . GLN A 1 87 ? -16.341 0.367 14.164 1.00 85.75 87 GLN A O 1
ATOM 697 N N . ILE A 1 88 ? -14.946 1.735 13.049 1.00 83.75 88 ILE A N 1
ATOM 698 C CA . ILE A 1 88 ? -15.350 2.950 13.770 1.00 83.75 88 ILE A CA 1
ATOM 699 C C . ILE A 1 88 ? -16.839 3.236 13.535 1.00 83.75 88 ILE A C 1
ATOM 701 O O . ILE A 1 88 ? -17.575 3.497 14.487 1.00 83.75 88 ILE A O 1
ATOM 705 N N . SER A 1 89 ? -17.307 3.133 12.288 1.00 84.31 89 SER A N 1
ATOM 706 C CA . SER A 1 89 ? -18.715 3.338 11.926 1.00 84.31 89 SER A CA 1
ATOM 707 C C . SER A 1 89 ? -19.648 2.363 12.658 1.00 84.31 89 SER A C 1
ATOM 709 O O . SER A 1 89 ? -20.615 2.785 13.296 1.00 84.31 89 SER A O 1
ATOM 711 N N . ARG A 1 90 ? -19.312 1.063 12.676 1.00 83.44 90 ARG A N 1
ATOM 712 C CA . ARG A 1 90 ? -20.072 0.041 13.418 1.00 83.44 90 ARG A CA 1
ATOM 713 C C . ARG A 1 90 ? -20.118 0.323 14.917 1.00 83.44 90 ARG A C 1
ATOM 715 O O . ARG A 1 90 ? -21.195 0.260 15.507 1.00 83.44 90 ARG A O 1
ATOM 722 N N . SER A 1 91 ? -18.987 0.675 15.531 1.00 78.44 91 SER A N 1
ATOM 723 C CA . SER A 1 91 ? -18.949 1.012 16.959 1.00 78.44 91 SER A CA 1
ATOM 724 C C . SER A 1 91 ? -19.801 2.239 17.297 1.00 78.44 91 SER A C 1
ATOM 726 O O . SER A 1 91 ? -20.490 2.227 18.316 1.00 78.44 91 SER A O 1
ATOM 728 N N . ARG A 1 92 ? -19.824 3.269 16.438 1.00 77.19 92 ARG A N 1
ATOM 729 C CA . ARG A 1 92 ? -20.682 4.451 16.636 1.00 77.19 92 ARG A CA 1
ATOM 730 C C . ARG A 1 92 ? -22.167 4.115 16.502 1.00 77.19 92 ARG A C 1
ATOM 732 O O . ARG A 1 92 ? -22.965 4.610 17.294 1.00 77.19 92 ARG A O 1
ATOM 739 N N . ASN A 1 93 ? -22.534 3.269 15.541 1.00 75.06 93 ASN A N 1
ATOM 740 C CA . ASN A 1 93 ? -23.924 2.850 15.354 1.00 75.06 93 ASN A CA 1
ATOM 741 C C . ASN A 1 93 ? -24.430 2.005 16.530 1.00 75.06 93 ASN A C 1
ATOM 743 O O . ASN A 1 93 ? -25.523 2.269 17.019 1.00 75.06 93 ASN A O 1
ATOM 747 N N . ALA A 1 94 ? -23.620 1.076 17.047 1.00 71.31 94 ALA A N 1
ATOM 748 C CA . ALA A 1 94 ? -23.978 0.298 18.233 1.00 71.31 94 ALA A CA 1
ATOM 749 C C . ALA A 1 94 ? -24.237 1.201 19.452 1.00 71.31 94 ALA A C 1
ATOM 751 O O . ALA A 1 94 ? -25.265 1.070 20.110 1.00 71.31 94 ALA A O 1
ATOM 752 N N . LEU A 1 95 ? -23.352 2.172 19.711 1.00 68.69 95 LEU A N 1
ATOM 753 C CA . LEU A 1 95 ? -23.513 3.147 20.798 1.00 68.69 95 LEU A CA 1
ATOM 754 C C . LEU A 1 95 ? -24.823 3.940 20.694 1.00 68.69 95 LEU A C 1
ATOM 756 O O . LEU A 1 95 ? -25.511 4.109 21.700 1.00 68.69 95 LEU A O 1
ATOM 760 N N . LYS A 1 96 ? -25.200 4.379 19.486 1.00 70.00 96 LYS A N 1
ATOM 761 C CA . LYS A 1 96 ? -26.483 5.062 19.256 1.00 70.00 96 LYS A CA 1
ATOM 762 C C . LYS A 1 96 ? -27.674 4.163 19.593 1.00 70.00 96 LYS A C 1
ATOM 764 O O . LYS A 1 96 ? -28.582 4.610 20.285 1.00 70.00 96 LYS A O 1
ATOM 769 N N . THR A 1 97 ? -27.661 2.901 19.161 1.00 66.62 97 THR A N 1
ATOM 770 C CA . THR A 1 97 ? -28.741 1.943 19.455 1.00 66.62 97 THR A CA 1
ATOM 771 C C . THR A 1 97 ? -28.895 1.684 20.957 1.00 66.62 97 THR A C 1
ATOM 773 O O . THR A 1 97 ? -30.018 1.649 21.453 1.00 66.62 97 THR A O 1
ATOM 776 N N . TYR A 1 98 ? -27.787 1.560 21.697 1.00 60.66 98 TYR A N 1
ATOM 777 C CA . TYR A 1 98 ? -27.823 1.396 23.156 1.00 60.66 98 TYR A CA 1
ATOM 778 C C . TYR A 1 98 ? -28.412 2.615 23.877 1.00 60.66 98 TYR A C 1
ATOM 780 O O . TYR A 1 98 ? -29.199 2.446 24.804 1.00 60.66 98 TYR A O 1
ATOM 788 N N . GLN A 1 99 ? -28.074 3.836 23.452 1.00 63.97 99 GLN A N 1
ATOM 789 C CA . GLN A 1 99 ? -28.624 5.039 24.081 1.00 63.97 99 GLN A CA 1
ATOM 790 C C . GLN A 1 99 ? -30.125 5.205 23.839 1.00 63.97 99 GLN A C 1
ATOM 792 O O . GLN A 1 99 ? -30.838 5.560 24.768 1.00 63.97 99 GLN A O 1
ATOM 797 N N . ILE A 1 100 ? -30.611 4.889 22.633 1.00 63.69 100 ILE A N 1
ATOM 798 C CA . ILE A 1 100 ? -32.043 4.963 22.294 1.00 63.69 100 ILE A CA 1
ATOM 799 C C . ILE A 1 100 ? -32.867 3.986 23.144 1.00 63.69 100 ILE A C 1
ATOM 801 O O . ILE A 1 100 ? -33.970 4.312 23.577 1.00 63.69 100 ILE A O 1
ATOM 805 N N . LYS A 1 101 ? -32.329 2.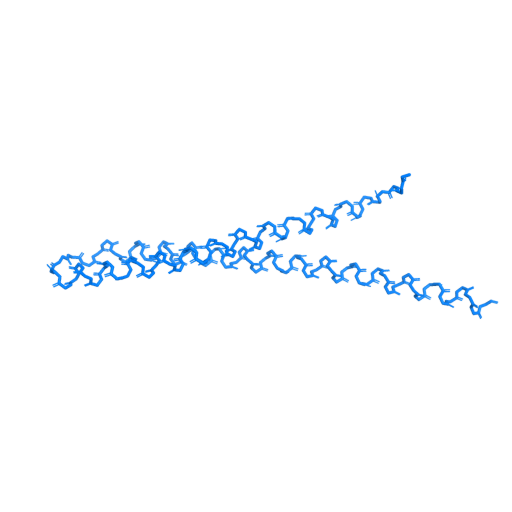790 23.411 1.00 65.50 101 LYS A N 1
ATOM 806 C CA . LYS A 1 101 ? -33.014 1.778 24.224 1.00 65.50 101 LYS A CA 1
ATOM 807 C C . LYS A 1 101 ? -33.143 2.192 25.695 1.00 65.50 101 LYS A C 1
ATOM 809 O O . LYS A 1 101 ? -34.134 1.851 26.322 1.00 65.50 101 LYS A O 1
ATOM 814 N N . ASN A 1 102 ? -32.174 2.942 26.223 1.00 61.75 102 ASN A N 1
ATOM 815 C CA . ASN A 1 102 ? -32.183 3.400 27.616 1.00 61.75 102 ASN A CA 1
ATOM 816 C C . ASN A 1 102 ? -33.028 4.664 27.850 1.00 61.75 102 ASN A C 1
ATOM 818 O O . ASN 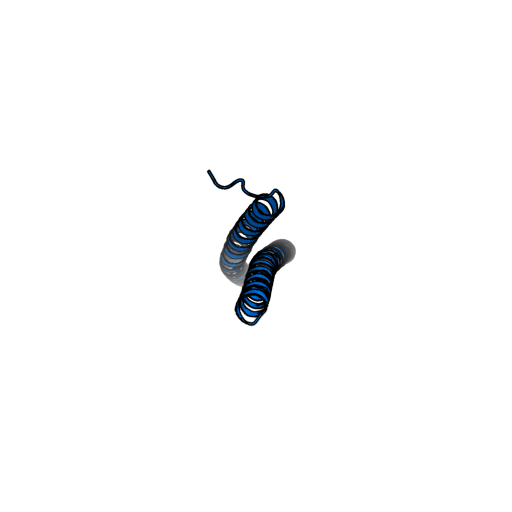A 1 102 ? -33.322 4.973 28.996 1.00 61.75 102 ASN A O 1
ATOM 822 N N . THR A 1 103 ? -33.391 5.413 26.805 1.00 60.22 103 THR A N 1
ATOM 823 C CA . THR A 1 103 ? -34.273 6.593 26.912 1.00 60.22 103 THR A CA 1
ATOM 824 C C . THR A 1 103 ? -35.747 6.287 26.646 1.00 60.22 103 THR A C 1
ATOM 826 O O . THR A 1 103 ? -36.583 7.170 26.811 1.00 60.22 103 THR A O 1
ATOM 829 N N . THR A 1 104 ? -36.076 5.065 26.217 1.00 57.19 104 THR A N 1
ATOM 830 C CA . THR A 1 104 ? -37.452 4.615 25.923 1.00 57.19 104 THR A CA 1
ATOM 831 C C . THR A 1 104 ? -38.031 3.655 26.971 1.00 57.19 104 THR A C 1
ATOM 833 O O . THR A 1 104 ? -39.159 3.194 26.811 1.00 57.19 104 THR A O 1
ATOM 836 N N . THR A 1 105 ? -37.283 3.387 28.044 1.00 49.53 105 THR A N 1
ATOM 837 C CA . THR A 1 105 ? -37.728 2.732 29.290 1.00 49.53 105 THR A CA 1
ATOM 838 C C . THR A 1 105 ? -37.794 3.745 30.411 1.00 49.53 105 THR A C 1
ATOM 840 O O . THR A 1 105 ? -38.774 3.696 31.179 1.00 49.53 105 THR A O 1
#

Secondary structure (DSSP, 8-state):
-----HHHHHHHHHHHHHHHHHHHHHHHHHHHHHHHHHHHHHHHHHHTTT--SHHHHHHHHHHHHHHHHHHHHHHHHHHHHHHHHHHHHHHHHHHHHHHHHHH--

Foldseek 3Di:
DPPCDVVNVVLVVLLVQLVVLQVQLVVQLVVLVVVLVVLVVVLVVVVVVVDDNPVSVVVNVVSVVSNVVSVVSNVSSVVSNVVSVVVVVVVVVVVVVVVVVVVVD

pLDDT: mean 77.27, std 11.89, range [43.34, 92.75]

Radius of gyration: 23.74 Å; chains: 1; bounding box: 60×21×64 Å